Protein AF-A0A0C3QVL2-F1 (afdb_monomer)

Organism: NCBI:txid1051891

InterPro domains:
  IPR004648 Tetrapeptide transporter, OPT1/isp4 [PTHR22601] (5-66)

Mean predicted aligned error: 14.25 Å

Structure (mmCIF, N/CA/C/O backbone):
data_AF-A0A0C3QVL2-F1
#
_entry.id   AF-A0A0C3QVL2-F1
#
loop_
_atom_site.group_PDB
_atom_site.id
_atom_site.type_symbol
_atom_site.label_atom_id
_atom_site.label_alt_id
_atom_site.label_comp_id
_atom_site.label_asym_id
_atom_site.label_entity_id
_atom_site.label_seq_id
_atom_site.pdbx_PDB_ins_code
_atom_site.Cartn_x
_atom_site.Cartn_y
_atom_site.Cartn_z
_atom_site.occupancy
_atom_site.B_iso_or_equiv
_atom_site.auth_seq_id
_atom_site.auth_comp_id
_atom_site.auth_asym_id
_atom_site.auth_atom_id
_atom_site.pdbx_PDB_model_num
ATOM 1 N N . MET A 1 1 ? -33.557 8.847 3.460 1.00 53.81 1 MET A N 1
ATOM 2 C CA . MET A 1 1 ? -33.069 8.365 4.773 1.00 53.81 1 MET A CA 1
ATOM 3 C C . MET A 1 1 ? -31.733 7.666 4.539 1.00 53.81 1 MET A C 1
ATOM 5 O O . MET A 1 1 ? -31.732 6.706 3.779 1.00 53.81 1 MET A O 1
ATOM 9 N N . PRO A 1 2 ? -30.593 8.181 5.034 1.00 65.12 2 PRO A N 1
ATOM 10 C CA . PRO A 1 2 ? -29.285 7.711 4.580 1.00 65.12 2 PRO A CA 1
ATOM 11 C C . PRO A 1 2 ? -28.926 6.341 5.194 1.00 65.12 2 PRO A C 1
ATOM 13 O O . PRO A 1 2 ? -29.269 6.083 6.353 1.00 65.12 2 PRO A O 1
ATOM 16 N N . PRO A 1 3 ? -28.232 5.452 4.454 1.00 59.44 3 PRO A N 1
ATOM 17 C CA . PRO A 1 3 ? -27.949 4.081 4.878 1.00 59.44 3 PRO A CA 1
ATOM 18 C C . PRO A 1 3 ? -26.764 4.039 5.857 1.00 59.44 3 PRO A C 1
ATOM 20 O O . PRO A 1 3 ? -25.664 3.621 5.520 1.00 59.44 3 PRO A O 1
ATOM 23 N N . GLN A 1 4 ? -26.968 4.480 7.099 1.00 61.97 4 GLN A N 1
ATOM 24 C CA . GLN A 1 4 ? -25.941 4.439 8.160 1.00 61.97 4 GLN A CA 1
ATOM 25 C C . GLN A 1 4 ? -26.223 3.350 9.203 1.00 61.97 4 GLN A C 1
ATOM 27 O O . GLN A 1 4 ? -25.720 3.377 10.323 1.00 61.97 4 GLN A O 1
ATOM 32 N N . PHE A 1 5 ? -27.042 2.363 8.845 1.00 60.66 5 PHE A N 1
ATOM 33 C CA . PHE A 1 5 ? -27.597 1.410 9.802 1.00 60.66 5 PHE A CA 1
ATOM 34 C C . PHE A 1 5 ? -26.521 0.575 10.512 1.00 60.66 5 PHE A C 1
ATOM 36 O O . PHE A 1 5 ? -26.625 0.326 11.710 1.00 60.66 5 PHE A O 1
ATOM 43 N N . VAL A 1 6 ? -25.452 0.198 9.803 1.00 61.22 6 VAL A N 1
ATOM 44 C CA . VAL A 1 6 ? -24.370 -0.636 10.353 1.00 61.22 6 VAL A CA 1
ATOM 45 C C . VAL A 1 6 ? -23.466 0.158 11.305 1.00 61.22 6 VAL A C 1
ATOM 47 O O . VAL A 1 6 ? -23.178 -0.311 12.406 1.00 61.22 6 VAL A O 1
ATOM 50 N N . ARG A 1 7 ? -23.075 1.386 10.930 1.00 60.19 7 ARG A N 1
ATOM 51 C CA . ARG A 1 7 ? -22.202 2.256 11.743 1.00 60.19 7 ARG A CA 1
ATOM 52 C C . ARG A 1 7 ? -22.896 2.739 13.022 1.00 60.19 7 ARG A C 1
ATOM 54 O O . ARG A 1 7 ? -22.248 2.838 14.059 1.00 60.19 7 ARG A O 1
ATOM 61 N N . THR A 1 8 ? -24.206 2.984 12.969 1.00 64.50 8 THR A N 1
ATOM 62 C CA . THR A 1 8 ? -24.969 3.532 14.103 1.00 64.50 8 THR A CA 1
ATOM 63 C C . THR A 1 8 ? -25.512 2.451 15.046 1.00 64.50 8 THR A C 1
ATOM 65 O O . THR A 1 8 ? -25.617 2.698 16.243 1.00 64.50 8 THR A O 1
ATOM 68 N N . ARG A 1 9 ? -25.837 1.239 14.561 1.00 69.25 9 ARG A N 1
ATOM 69 C CA . ARG A 1 9 ? -26.440 0.187 15.413 1.00 69.25 9 ARG A CA 1
ATOM 70 C C . ARG A 1 9 ? -25.449 -0.751 16.092 1.00 69.25 9 ARG A C 1
ATOM 72 O O . ARG A 1 9 ? -25.780 -1.308 17.137 1.00 69.25 9 ARG A O 1
ATOM 79 N N . LYS A 1 10 ? -24.255 -0.951 15.530 1.00 71.94 10 LYS A N 1
ATOM 80 C CA . LYS A 1 10 ? -23.191 -1.769 16.143 1.00 71.94 10 LYS A CA 1
ATOM 81 C C . LYS A 1 10 ? -21.826 -1.074 16.009 1.00 71.94 10 LYS A C 1
ATOM 83 O O . LYS A 1 10 ? -20.924 -1.620 15.368 1.00 71.94 10 LYS A O 1
ATOM 88 N N . PRO A 1 11 ? -21.641 0.106 16.632 1.00 70.75 11 PRO A N 1
ATOM 89 C CA . PRO A 1 11 ? -20.423 0.901 16.476 1.00 70.75 11 PRO A CA 1
ATOM 90 C C . PRO A 1 11 ? -19.162 0.153 16.928 1.00 70.75 11 PRO A C 1
ATOM 92 O O . PRO A 1 11 ? -18.130 0.273 16.282 1.00 70.75 11 PRO A O 1
ATOM 95 N N . GLN A 1 12 ? -19.242 -0.681 17.973 1.00 76.12 12 GLN A N 1
ATOM 96 C CA . GLN A 1 12 ? -18.083 -1.447 18.451 1.00 76.12 12 GLN A CA 1
ATOM 97 C C . GLN A 1 12 ? -17.630 -2.545 17.482 1.00 76.12 12 GLN A C 1
ATOM 99 O O . GLN A 1 12 ? -16.433 -2.736 17.284 1.00 76.12 12 GLN A O 1
ATOM 104 N N . TRP A 1 13 ? -18.575 -3.247 16.848 1.00 80.56 13 TRP A N 1
ATOM 105 C CA . TRP A 1 13 ? -18.252 -4.240 15.822 1.00 80.56 13 TRP A CA 1
ATOM 106 C C . TRP A 1 13 ? -17.630 -3.537 14.613 1.00 80.56 13 TRP A C 1
ATOM 108 O O . TRP A 1 13 ? -16.528 -3.879 14.198 1.00 80.56 13 TRP A O 1
ATOM 118 N N . TRP A 1 14 ? -18.273 -2.474 14.124 1.00 81.94 14 TRP A N 1
ATOM 119 C CA . TRP A 1 14 ? -17.794 -1.709 12.974 1.00 81.94 14 TRP A CA 1
ATOM 120 C C . TRP A 1 14 ? -16.393 -1.114 13.195 1.00 81.94 14 TRP A C 1
ATOM 122 O O . TRP A 1 14 ? -15.543 -1.214 12.310 1.00 81.94 14 TRP A O 1
ATOM 132 N N . LEU A 1 15 ? -16.117 -0.552 14.377 1.00 82.81 15 LEU A N 1
ATOM 133 C CA . LEU A 1 15 ? -14.804 0.009 14.710 1.00 82.81 15 LEU A CA 1
ATOM 134 C C . LEU A 1 15 ? -13.711 -1.071 14.715 1.00 82.81 15 LEU A C 1
ATOM 136 O O . LEU A 1 15 ? -12.639 -0.857 14.157 1.00 82.81 15 LEU A O 1
ATOM 140 N N . LYS A 1 16 ? -13.997 -2.248 15.291 1.00 84.25 16 LYS A N 1
ATOM 141 C CA . LYS A 1 16 ? -13.034 -3.353 15.392 1.00 84.25 16 LYS A CA 1
ATOM 142 C C . LYS A 1 16 ? -12.566 -3.840 14.017 1.00 84.25 16 LYS A C 1
ATOM 144 O O . LYS A 1 16 ? -11.367 -3.999 13.811 1.00 84.25 16 LYS A O 1
ATOM 149 N N . TYR A 1 17 ? -13.488 -4.051 13.076 1.00 87.88 17 TYR A N 1
ATOM 150 C CA . TYR A 1 17 ? -13.124 -4.529 11.735 1.00 87.88 17 TYR A CA 1
ATOM 151 C C . TYR A 1 17 ? -12.435 -3.458 10.892 1.00 87.88 17 TYR A C 1
ATOM 153 O O . TYR A 1 17 ? -11.465 -3.773 10.211 1.00 87.88 17 TYR A O 1
ATOM 161 N N . ASN A 1 18 ? -12.874 -2.197 10.963 1.00 88.31 18 ASN A N 1
ATOM 162 C CA . ASN A 1 18 ? -12.207 -1.123 10.221 1.00 88.31 18 ASN A CA 1
ATOM 163 C C . ASN A 1 18 ? -10.793 -0.850 10.733 1.00 88.31 18 ASN A C 1
ATOM 165 O O . ASN A 1 18 ? -9.905 -0.596 9.926 1.00 88.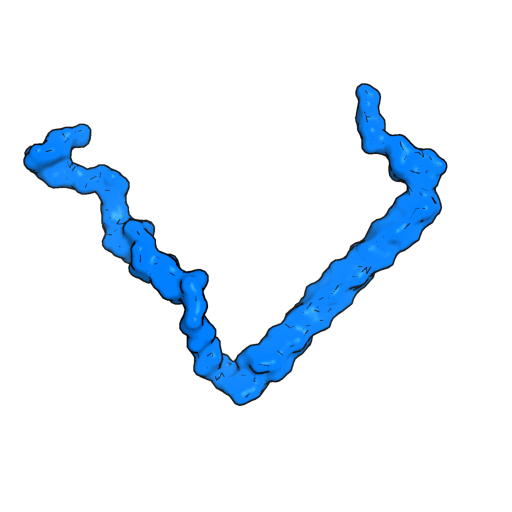31 18 ASN A O 1
ATOM 169 N N . TYR A 1 19 ? -10.567 -0.946 12.045 1.00 90.38 19 TYR A N 1
ATOM 170 C CA . TYR A 1 19 ? -9.228 -0.811 12.612 1.00 90.38 19 TYR A CA 1
ATOM 171 C C . TYR A 1 19 ? -8.288 -1.898 12.080 1.00 90.38 19 TYR A C 1
ATOM 173 O O . TYR A 1 19 ? -7.241 -1.584 11.523 1.00 90.38 19 TYR A O 1
ATOM 181 N N . ILE A 1 20 ? -8.704 -3.167 12.153 1.00 92.50 20 ILE A N 1
ATOM 182 C CA . ILE A 1 20 ? -7.893 -4.295 11.671 1.00 92.50 20 ILE A CA 1
ATOM 183 C C . ILE A 1 20 ? -7.657 -4.200 10.158 1.00 92.50 20 ILE A C 1
ATOM 185 O O . ILE A 1 20 ? -6.536 -4.420 9.714 1.00 92.50 20 ILE A O 1
ATOM 189 N N . LEU A 1 21 ? -8.676 -3.841 9.370 1.00 91.50 21 LEU A N 1
ATOM 190 C CA . LEU A 1 21 ? -8.548 -3.664 7.920 1.00 91.50 21 LEU A CA 1
ATOM 191 C C . LEU A 1 21 ? -7.558 -2.547 7.574 1.00 91.50 21 LEU A C 1
ATOM 193 O O . LEU A 1 21 ? -6.696 -2.736 6.722 1.00 91.50 21 LEU A O 1
ATOM 197 N N . SER A 1 22 ? -7.668 -1.398 8.242 1.00 92.50 22 SER A N 1
ATOM 198 C CA . SER A 1 22 ? -6.768 -0.268 8.019 1.00 92.50 22 SER A CA 1
ATOM 199 C C . SER A 1 22 ? -5.328 -0.628 8.384 1.00 92.50 22 SER A C 1
ATOM 201 O O . SER A 1 22 ? -4.416 -0.321 7.621 1.00 92.50 22 SER A O 1
ATOM 203 N N . SER A 1 23 ? -5.116 -1.311 9.514 1.00 92.38 23 SER A N 1
ATOM 204 C CA . SER A 1 23 ? -3.788 -1.782 9.925 1.00 92.38 23 SER A CA 1
ATOM 205 C C . SER A 1 23 ? -3.226 -2.839 8.971 1.00 92.38 23 SER A C 1
ATOM 207 O O . SER A 1 23 ? -2.036 -2.817 8.666 1.00 92.38 23 SER A O 1
ATOM 209 N N . ALA A 1 24 ? -4.066 -3.751 8.475 1.00 95.56 24 ALA A N 1
ATOM 210 C CA . ALA A 1 24 ? -3.676 -4.767 7.500 1.00 95.56 24 ALA A CA 1
ATOM 211 C C . ALA A 1 24 ? -3.323 -4.161 6.134 1.00 95.56 24 ALA A C 1
ATOM 213 O O . ALA A 1 24 ? -2.412 -4.649 5.471 1.00 95.56 24 ALA A O 1
ATOM 214 N N . LEU A 1 25 ? -4.010 -3.094 5.717 1.00 95.50 25 LEU A N 1
ATOM 215 C CA . LEU A 1 25 ? -3.706 -2.392 4.472 1.00 95.50 25 LEU A CA 1
ATOM 216 C C . LEU A 1 25 ? -2.325 -1.729 4.537 1.00 95.50 25 LEU A C 1
ATOM 218 O O . LEU A 1 25 ? -1.526 -1.917 3.627 1.00 95.50 25 LEU A O 1
ATOM 222 N N . ASP A 1 26 ? -2.034 -1.009 5.621 1.00 96.38 26 ASP A N 1
ATOM 223 C CA . ASP A 1 26 ? -0.760 -0.301 5.799 1.00 96.38 26 ASP A CA 1
ATOM 224 C C . ASP A 1 26 ? 0.429 -1.262 5.984 1.00 96.38 26 ASP A C 1
ATOM 226 O O . ASP A 1 26 ? 1.484 -1.124 5.372 1.00 96.38 26 ASP A O 1
ATOM 230 N N . THR A 1 27 ? 0.249 -2.329 6.764 1.00 96.00 27 THR A N 1
ATOM 231 C CA . THR A 1 27 ? 1.295 -3.359 6.891 1.00 96.00 27 THR A CA 1
ATOM 232 C C . THR A 1 27 ? 1.462 -4.179 5.610 1.00 96.00 27 THR A C 1
ATOM 234 O O . THR A 1 27 ? 2.585 -4.549 5.269 1.00 96.00 27 THR A O 1
ATOM 237 N N . GLY A 1 28 ? 0.380 -4.431 4.867 1.00 95.12 28 GLY A N 1
ATOM 238 C CA . GLY A 1 28 ? 0.404 -5.146 3.592 1.00 95.12 28 GLY A CA 1
ATOM 239 C C . GLY A 1 28 ? 1.117 -4.380 2.476 1.00 95.12 28 GLY A C 1
ATOM 240 O O . GLY A 1 28 ? 1.863 -4.990 1.707 1.00 95.12 28 GLY A O 1
ATOM 241 N N . THR A 1 29 ? 0.958 -3.055 2.402 1.00 95.19 29 THR A N 1
ATOM 242 C CA . THR A 1 29 ? 1.703 -2.219 1.444 1.00 95.19 29 THR A CA 1
ATOM 243 C C . THR A 1 29 ? 3.195 -2.224 1.760 1.00 95.19 29 THR A C 1
ATOM 245 O O . THR A 1 29 ? 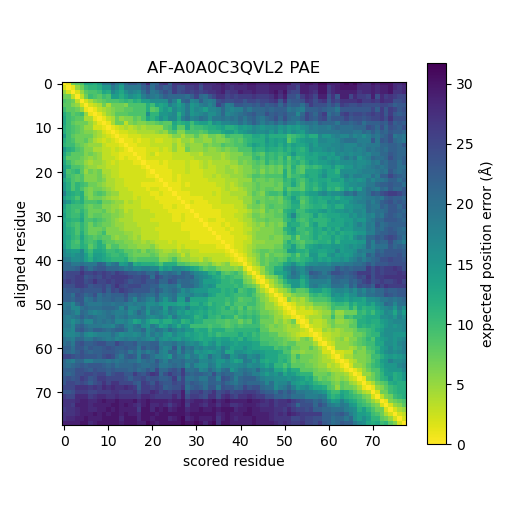3.998 -2.450 0.855 1.00 95.19 29 THR A O 1
ATOM 248 N N . ILE A 1 30 ? 3.576 -2.068 3.033 1.00 95.94 30 ILE A N 1
ATOM 249 C CA . ILE A 1 30 ? 4.980 -2.125 3.465 1.00 95.94 30 ILE A CA 1
ATOM 250 C C . ILE A 1 30 ? 5.588 -3.496 3.142 1.00 95.94 30 ILE A C 1
ATOM 252 O O . ILE A 1 30 ? 6.676 -3.565 2.570 1.00 95.94 30 ILE A O 1
ATOM 256 N N . PHE A 1 31 ? 4.875 -4.589 3.429 1.00 95.75 31 PHE A N 1
ATOM 257 C CA . PHE A 1 31 ? 5.317 -5.935 3.056 1.00 95.75 31 PHE A CA 1
ATOM 258 C C . PHE A 1 31 ? 5.493 -6.085 1.543 1.00 95.75 31 PHE A C 1
ATOM 260 O O . PHE A 1 31 ? 6.517 -6.601 1.100 1.00 95.75 31 PHE A O 1
ATOM 267 N N . GLY A 1 32 ? 4.538 -5.608 0.741 1.00 94.31 32 GLY A N 1
ATOM 268 C CA . GLY A 1 32 ? 4.633 -5.638 -0.718 1.00 94.31 32 GLY A CA 1
ATOM 269 C C . GLY A 1 32 ? 5.850 -4.876 -1.243 1.00 94.31 32 GLY A C 1
ATOM 270 O O . GLY A 1 32 ? 6.574 -5.389 -2.095 1.00 94.31 32 GLY A O 1
ATOM 271 N N . ILE A 1 33 ? 6.125 -3.694 -0.686 1.00 93.56 33 ILE A N 1
ATOM 272 C CA . ILE A 1 33 ? 7.299 -2.883 -1.034 1.00 93.56 33 ILE A CA 1
ATOM 273 C C . ILE A 1 33 ? 8.595 -3.625 -0.695 1.00 93.56 33 ILE A C 1
ATOM 275 O O . ILE A 1 33 ? 9.500 -3.664 -1.526 1.00 93.56 33 ILE A O 1
ATOM 279 N N . ILE A 1 34 ? 8.683 -4.242 0.488 1.00 93.12 34 ILE A N 1
ATOM 280 C CA . ILE A 1 34 ? 9.856 -5.028 0.902 1.00 93.12 34 ILE A CA 1
ATOM 281 C C . ILE A 1 34 ? 10.057 -6.233 -0.021 1.00 93.12 34 ILE A C 1
ATOM 283 O O . ILE A 1 34 ? 11.173 -6.518 -0.442 1.00 93.12 34 ILE A O 1
ATOM 287 N N . LEU A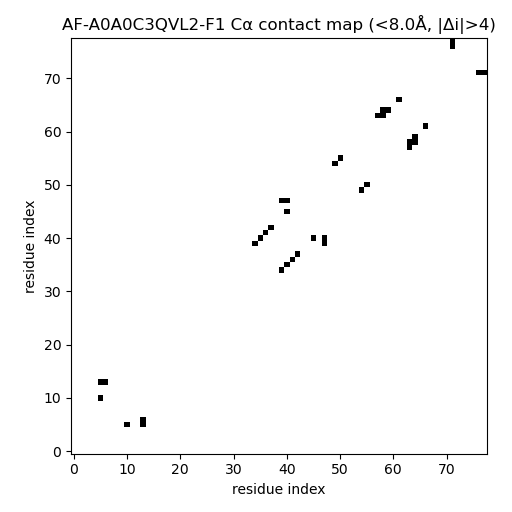 1 35 ? 8.987 -6.945 -0.373 1.00 90.44 35 LEU A N 1
ATOM 288 C CA . LEU A 1 35 ? 9.086 -8.083 -1.285 1.00 90.44 35 LEU A CA 1
ATOM 289 C C . LEU A 1 35 ? 9.562 -7.627 -2.670 1.00 90.44 35 LEU A C 1
ATOM 291 O O . LEU A 1 35 ? 10.505 -8.190 -3.217 1.00 90.44 35 LEU A O 1
ATOM 295 N N . VAL A 1 36 ? 8.972 -6.573 -3.225 1.00 87.38 36 VAL A N 1
ATOM 296 C CA . VAL A 1 36 ? 9.401 -6.028 -4.518 1.00 87.38 36 VAL A CA 1
ATOM 297 C C . VAL A 1 36 ? 10.861 -5.560 -4.464 1.00 87.38 36 VAL A C 1
ATOM 299 O O . VAL A 1 36 ? 11.631 -5.861 -5.377 1.00 87.38 36 VAL A O 1
ATOM 302 N N . SER A 1 37 ? 11.284 -4.883 -3.393 1.00 82.62 37 SER A N 1
ATOM 303 C CA . SER A 1 37 ? 12.668 -4.417 -3.256 1.00 82.62 37 SER A CA 1
ATOM 304 C C . SER A 1 37 ? 13.667 -5.569 -3.143 1.00 82.62 37 SER A C 1
ATOM 306 O O . SER A 1 37 ? 14.700 -5.541 -3.812 1.00 82.62 37 SER A O 1
ATOM 308 N N . LEU A 1 38 ? 13.340 -6.618 -2.389 1.00 82.19 38 LEU A N 1
ATOM 309 C CA . LEU A 1 38 ? 14.213 -7.776 -2.205 1.00 82.19 38 LEU A CA 1
ATOM 310 C C . LEU A 1 38 ? 14.253 -8.715 -3.414 1.00 82.19 38 LEU A C 1
ATOM 312 O O . LEU A 1 38 ? 15.313 -9.257 -3.708 1.00 82.19 38 LEU A O 1
ATOM 316 N N . TYR A 1 39 ? 13.134 -8.934 -4.108 1.00 76.94 39 TYR A N 1
ATOM 317 C CA . TYR A 1 39 ? 13.062 -9.913 -5.201 1.00 76.94 39 TYR A CA 1
ATOM 318 C C . TYR A 1 39 ? 13.307 -9.313 -6.586 1.00 76.94 39 TYR A C 1
ATOM 320 O O . TYR A 1 39 ? 13.778 -10.022 -7.474 1.00 76.94 39 TYR A O 1
ATOM 328 N N . ILE A 1 40 ? 12.989 -8.034 -6.794 1.00 75.25 40 ILE A N 1
ATOM 329 C CA . ILE A 1 40 ? 13.114 -7.388 -8.108 1.00 75.25 40 ILE A CA 1
ATOM 330 C C . ILE A 1 40 ? 14.310 -6.436 -8.130 1.00 75.25 40 ILE A C 1
ATOM 332 O O . ILE A 1 40 ? 15.116 -6.501 -9.052 1.00 75.25 40 ILE A O 1
ATOM 336 N N . TYR A 1 41 ? 14.474 -5.573 -7.126 1.00 71.12 41 TYR A N 1
ATOM 337 C CA . TYR A 1 41 ? 15.520 -4.543 -7.176 1.00 71.12 41 TYR A CA 1
ATOM 338 C C . TYR A 1 41 ? 16.898 -5.033 -6.701 1.00 71.12 41 TYR A C 1
ATOM 340 O O . TYR A 1 41 ? 17.900 -4.731 -7.348 1.00 71.12 41 TYR A O 1
ATOM 348 N N . LEU A 1 42 ? 16.960 -5.812 -5.616 1.00 69.06 42 LEU A N 1
ATOM 349 C CA . LEU A 1 42 ? 18.218 -6.256 -5.004 1.00 69.06 42 LEU A CA 1
ATOM 350 C C . LEU A 1 42 ? 19.052 -7.250 -5.848 1.00 69.06 42 LEU A C 1
ATOM 352 O O . LEU A 1 42 ? 20.262 -7.058 -5.934 1.00 69.06 42 LEU A O 1
ATOM 356 N N . PRO A 1 43 ? 18.494 -8.295 -6.494 1.00 64.12 43 PRO A N 1
ATOM 357 C CA . PRO A 1 43 ? 19.316 -9.349 -7.097 1.00 64.12 43 PRO A CA 1
ATOM 358 C C . PRO A 1 43 ? 19.914 -8.991 -8.465 1.00 64.12 43 PRO A C 1
ATOM 360 O O . PRO A 1 43 ? 20.663 -9.793 -9.018 1.00 64.12 43 PRO A O 1
ATOM 363 N N . LYS A 1 44 ? 19.572 -7.839 -9.058 1.00 57.69 44 LYS A N 1
ATOM 364 C CA . LYS A 1 44 ? 19.960 -7.516 -10.443 1.00 57.69 44 LYS A CA 1
ATOM 365 C C . LYS A 1 44 ? 20.346 -6.056 -10.686 1.00 57.69 44 LYS A C 1
ATOM 367 O O . LYS A 1 44 ? 20.272 -5.619 -11.831 1.00 57.69 44 LYS A O 1
ATOM 372 N N . GLU A 1 45 ? 20.715 -5.311 -9.639 1.00 57.62 45 GLU A N 1
ATOM 373 C CA . GLU A 1 45 ? 21.192 -3.914 -9.724 1.00 57.62 45 GLU A CA 1
ATOM 374 C C . GLU A 1 45 ? 20.439 -3.071 -10.776 1.00 57.62 45 GLU A C 1
ATOM 376 O O . GLU A 1 45 ? 21.025 -2.468 -11.670 1.00 57.62 45 GLU A O 1
ATOM 381 N N . GLY A 1 46 ? 19.102 -3.110 -10.751 1.00 58.88 46 GLY A N 1
ATOM 382 C CA . GLY A 1 46 ? 18.268 -2.313 -11.662 1.00 58.88 46 GLY A CA 1
ATOM 383 C C . GLY A 1 46 ? 18.231 -2.747 -13.140 1.00 58.88 46 GLY A C 1
ATOM 384 O O . GLY A 1 46 ? 17.602 -2.061 -13.939 1.00 58.88 46 GLY A O 1
ATOM 385 N N . THR A 1 47 ? 18.818 -3.887 -13.523 1.00 57.41 47 THR A N 1
ATOM 386 C CA . THR A 1 47 ? 18.889 -4.362 -14.928 1.00 57.41 47 THR A CA 1
ATOM 387 C C . THR A 1 47 ? 17.789 -5.385 -15.283 1.00 57.41 47 THR A C 1
ATOM 389 O O . THR A 1 47 ? 17.882 -6.124 -16.264 1.00 57.41 47 THR A O 1
ATOM 392 N N . LEU A 1 48 ? 16.718 -5.484 -14.487 1.00 58.81 48 LEU A N 1
ATOM 393 C CA . LEU A 1 48 ? 15.531 -6.270 -14.851 1.00 58.81 48 LEU A CA 1
ATOM 394 C C . LEU A 1 48 ? 14.611 -5.442 -15.742 1.00 58.81 48 LEU A C 1
ATOM 396 O O . LEU A 1 48 ? 13.633 -4.853 -15.287 1.00 58.81 48 LEU A O 1
ATOM 400 N N . THR A 1 49 ? 14.900 -5.441 -17.038 1.00 64.12 49 THR A N 1
ATOM 401 C CA . THR A 1 49 ? 13.932 -5.014 -18.046 1.00 64.12 49 THR A CA 1
ATOM 402 C C . THR A 1 49 ? 12.864 -6.099 -18.176 1.00 64.12 49 THR A C 1
ATOM 404 O O . THR A 1 49 ? 12.988 -7.074 -18.916 1.00 64.12 49 THR A O 1
ATOM 407 N N . LEU A 1 50 ? 11.805 -5.970 -17.381 1.00 64.94 50 LEU A N 1
ATOM 408 C CA . LEU A 1 50 ? 10.647 -6.853 -17.462 1.00 64.94 50 LEU A CA 1
ATOM 409 C C . LEU A 1 50 ? 9.958 -6.573 -18.806 1.00 64.94 50 LEU A C 1
ATOM 411 O O . LEU A 1 50 ? 9.365 -5.513 -18.992 1.00 64.94 50 LEU A O 1
ATOM 415 N N . ASN A 1 51 ? 10.094 -7.469 -19.784 1.00 67.31 51 ASN A N 1
ATOM 416 C CA . ASN A 1 51 ? 9.418 -7.318 -21.070 1.00 67.31 51 ASN A CA 1
ATOM 417 C C . ASN A 1 51 ? 7.970 -7.805 -20.920 1.00 67.31 51 ASN A C 1
ATOM 419 O O . ASN A 1 51 ? 7.689 -8.995 -21.044 1.00 67.31 51 ASN A O 1
ATOM 423 N N . TRP A 1 52 ? 7.068 -6.888 -20.567 1.00 69.50 52 TRP A N 1
ATOM 424 C CA . TRP A 1 52 ? 5.634 -7.141 -20.430 1.00 69.50 52 TRP A CA 1
ATOM 425 C C . TRP A 1 52 ? 4.838 -6.113 -21.235 1.00 69.50 52 TRP A C 1
ATOM 427 O O . TRP A 1 52 ? 5.352 -5.051 -21.596 1.00 69.50 52 TRP A O 1
ATOM 437 N N . TRP A 1 53 ? 3.570 -6.428 -21.501 1.00 71.25 53 TRP A N 1
ATOM 438 C CA . TRP A 1 53 ? 2.675 -5.617 -22.331 1.00 71.25 53 TRP A CA 1
ATOM 439 C C . TRP A 1 53 ? 2.681 -4.129 -21.924 1.00 71.25 53 TRP A C 1
ATOM 441 O O . TRP A 1 53 ? 2.912 -3.267 -22.764 1.00 71.25 53 TRP A O 1
ATOM 451 N N . GLY A 1 54 ? 2.586 -3.801 -20.632 1.00 70.00 54 GLY A N 1
ATOM 452 C CA . GLY A 1 54 ? 2.577 -2.403 -20.178 1.00 70.00 54 GLY A CA 1
ATOM 453 C C . GLY A 1 54 ? 3.875 -1.617 -20.413 1.00 70.00 54 GLY A C 1
ATOM 454 O O . GLY A 1 54 ? 3.816 -0.401 -20.565 1.00 70.00 54 GLY A O 1
ATOM 455 N N . ASN A 1 55 ? 5.033 -2.277 -20.527 1.00 76.50 55 ASN A N 1
ATOM 456 C CA . ASN A 1 55 ? 6.297 -1.598 -20.846 1.00 76.50 55 ASN A CA 1
ATOM 457 C C . ASN A 1 55 ? 6.463 -1.293 -22.344 1.00 76.50 55 ASN A C 1
ATOM 459 O O . ASN A 1 55 ? 7.273 -0.438 -22.691 1.00 76.50 55 ASN A O 1
ATOM 463 N N . THR A 1 56 ? 5.724 -1.978 -23.222 1.00 74.25 56 THR A N 1
ATOM 464 C CA . THR A 1 56 ? 5.887 -1.889 -24.687 1.00 74.25 56 THR A CA 1
ATOM 465 C C . THR A 1 56 ? 4.737 -1.161 -25.378 1.00 74.25 56 THR A C 1
ATOM 467 O O . THR A 1 56 ? 4.920 -0.583 -26.445 1.00 74.25 56 THR A O 1
ATOM 470 N N . VAL A 1 57 ? 3.548 -1.153 -24.776 1.00 76.00 57 VAL A N 1
ATOM 471 C CA . VAL A 1 57 ? 2.331 -0.651 -25.432 1.00 76.00 57 VAL A CA 1
ATOM 472 C C . VAL A 1 57 ? 2.321 0.853 -25.599 1.00 76.00 57 VAL A C 1
ATOM 474 O O . VAL A 1 57 ? 1.894 1.321 -26.644 1.00 76.00 57 VAL A O 1
ATOM 477 N N . TRP A 1 58 ? 2.851 1.607 -24.635 1.00 69.00 58 TRP A N 1
ATOM 478 C CA . TRP A 1 58 ? 2.891 3.066 -24.737 1.00 69.00 58 TRP A CA 1
ATOM 479 C C . TRP A 1 58 ? 3.693 3.554 -25.953 1.00 69.00 58 TRP A C 1
ATOM 481 O O . TRP A 1 58 ? 3.416 4.637 -26.445 1.00 69.00 58 TRP A O 1
ATOM 491 N N . GLN A 1 59 ? 4.642 2.761 -26.468 1.00 72.50 59 GLN A N 1
ATOM 492 C CA . GLN A 1 59 ? 5.424 3.102 -27.663 1.00 72.50 59 GLN A CA 1
ATOM 493 C C . GLN A 1 59 ? 4.668 2.828 -28.970 1.00 72.50 59 GLN A C 1
ATOM 495 O O . GLN A 1 59 ? 4.944 3.466 -29.979 1.00 72.50 59 GLN A O 1
ATOM 500 N N . ASN A 1 60 ? 3.709 1.897 -28.955 1.00 71.69 60 ASN A N 1
ATOM 501 C CA . ASN A 1 60 ? 2.935 1.478 -30.128 1.00 71.69 60 ASN A CA 1
ATOM 502 C C . ASN A 1 60 ? 1.550 2.148 -30.195 1.00 71.69 60 ASN A C 1
ATOM 504 O O . ASN A 1 60 ? 0.661 1.661 -30.893 1.00 71.69 60 ASN A O 1
ATOM 508 N N . THR A 1 61 ? 1.342 3.239 -29.456 1.00 68.81 61 THR A N 1
ATOM 509 C CA . THR A 1 61 ? 0.081 3.992 -29.452 1.00 68.81 61 THR A CA 1
ATOM 510 C C . THR A 1 61 ? 0.198 5.229 -30.340 1.00 68.81 61 THR A C 1
ATOM 512 O O . THR A 1 61 ? 1.251 5.865 -30.402 1.00 68.81 61 THR A O 1
ATOM 515 N N . ALA A 1 62 ? -0.904 5.601 -31.000 1.00 64.44 62 ALA A N 1
ATOM 516 C CA . ALA A 1 62 ? -1.000 6.795 -31.846 1.00 64.44 62 ALA A CA 1
ATOM 517 C C . ALA A 1 62 ? -0.545 8.084 -31.129 1.00 64.44 62 ALA A C 1
ATOM 519 O O . ALA A 1 62 ? 0.081 8.939 -31.754 1.00 64.44 62 ALA A O 1
ATOM 520 N N . ASP A 1 63 ? -0.767 8.165 -29.811 1.00 68.44 63 ASP A N 1
ATOM 521 C CA . ASP A 1 63 ? -0.321 9.264 -28.946 1.00 68.44 63 ASP A CA 1
ATOM 522 C C . ASP A 1 63 ? 1.211 9.418 -28.923 1.00 68.44 63 ASP A C 1
ATOM 524 O O . ASP A 1 63 ? 1.728 10.532 -28.955 1.00 68.44 63 ASP A O 1
ATOM 528 N N . ALA A 1 64 ? 1.954 8.304 -28.901 1.00 68.69 64 ALA A N 1
ATOM 529 C CA . ALA A 1 64 ? 3.418 8.309 -28.907 1.00 68.69 64 ALA A CA 1
ATOM 530 C C . ALA A 1 64 ? 4.001 8.501 -30.312 1.00 68.69 64 ALA A C 1
ATOM 532 O O . ALA A 1 64 ? 5.071 9.087 -30.461 1.00 68.69 64 ALA A O 1
ATOM 533 N N . ALA A 1 65 ? 3.282 8.052 -31.342 1.00 71.69 65 ALA A N 1
ATOM 534 C CA . ALA A 1 65 ? 3.635 8.287 -32.738 1.00 71.69 65 ALA A CA 1
ATOM 535 C C . ALA A 1 65 ? 3.298 9.716 -33.218 1.00 71.69 65 ALA A C 1
ATOM 537 O O . ALA A 1 65 ? 3.590 10.054 -34.364 1.00 71.69 65 ALA A O 1
ATOM 538 N N . GLY A 1 66 ? 2.694 10.558 -32.365 1.00 68.62 66 GLY A N 1
ATOM 539 C CA . GLY A 1 66 ? 2.336 11.941 -32.696 1.00 68.62 66 GLY A CA 1
ATOM 540 C C . GLY A 1 66 ? 1.311 12.046 -33.827 1.00 68.62 66 GLY A C 1
ATOM 541 O 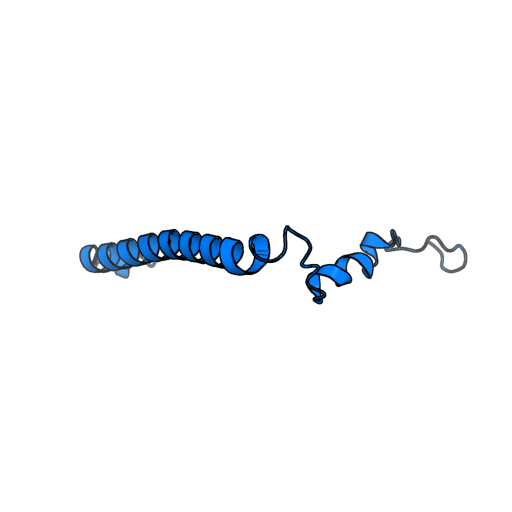O . GLY A 1 66 ? 1.270 13.054 -34.532 1.00 68.62 66 GLY A O 1
ATOM 542 N N . VAL A 1 67 ? 0.514 10.995 -34.037 1.00 69.75 67 VAL A N 1
ATOM 543 C CA . VAL A 1 67 ? -0.454 10.942 -35.132 1.00 69.75 67 VAL A CA 1
ATOM 544 C C . VAL A 1 67 ? -1.648 11.813 -34.758 1.00 69.75 67 VAL A C 1
ATOM 546 O O . VAL A 1 67 ? -2.309 11.584 -33.746 1.00 69.75 67 VAL A O 1
ATOM 549 N N . ALA A 1 68 ? -1.917 12.834 -35.572 1.00 65.88 68 ALA A N 1
ATOM 550 C CA . ALA A 1 68 ? -3.088 13.680 -35.402 1.00 65.88 68 ALA A CA 1
ATOM 551 C C . ALA A 1 68 ? -4.366 12.844 -35.566 1.00 65.88 68 ALA A C 1
ATOM 553 O O . ALA A 1 68 ? -4.483 12.062 -36.508 1.00 65.88 68 ALA A O 1
ATOM 554 N N . TYR A 1 69 ? -5.336 13.034 -34.666 1.00 65.88 69 TYR A N 1
ATOM 555 C CA . TYR A 1 69 ? -6.634 12.352 -34.741 1.00 65.88 69 TYR A CA 1
ATOM 556 C C . TYR A 1 69 ? -7.366 12.641 -36.06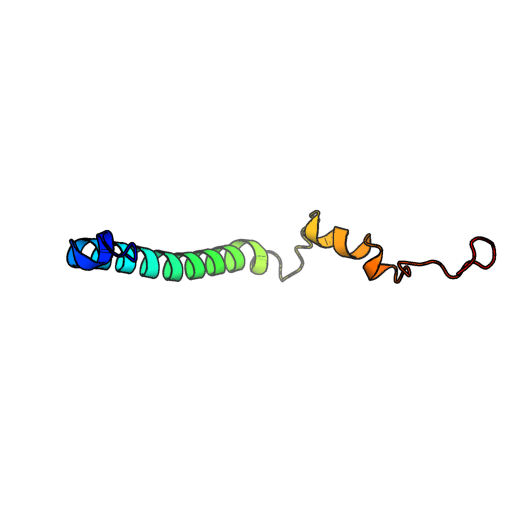7 1.00 65.88 69 TYR A C 1
ATOM 558 O O . TYR A 1 69 ? -8.017 11.751 -36.604 1.00 65.88 69 TYR A O 1
ATOM 566 N N . ASN A 1 70 ? -7.183 13.849 -36.620 1.00 66.62 70 ASN A N 1
ATOM 567 C CA . ASN A 1 70 ? -7.567 14.199 -37.987 1.00 66.62 70 ASN A CA 1
ATOM 568 C C . ASN A 1 70 ? -6.306 14.378 -38.853 1.00 66.62 70 ASN A C 1
ATOM 570 O O . ASN A 1 70 ? -5.558 15.335 -38.624 1.00 66.62 70 ASN A O 1
ATOM 574 N N . PRO A 1 71 ? -6.053 13.512 -39.848 1.00 62.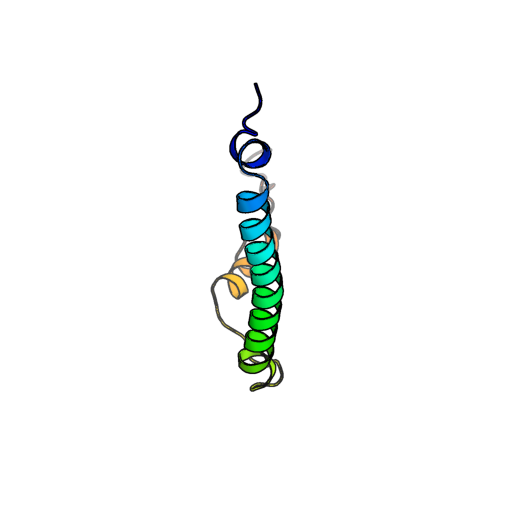84 71 PRO A N 1
ATOM 575 C CA . PRO A 1 71 ? -5.046 13.786 -40.867 1.00 62.84 71 PRO A CA 1
ATOM 576 C C . PRO A 1 71 ? -5.497 14.987 -41.713 1.00 62.84 71 PRO A C 1
ATOM 578 O O . PRO A 1 71 ? -6.586 14.973 -42.272 1.00 62.84 71 PRO A O 1
ATOM 581 N N . THR A 1 72 ? -4.669 16.029 -41.837 1.00 61.28 72 THR A N 1
ATOM 582 C CA . THR A 1 72 ? -4.941 17.194 -42.709 1.00 61.28 72 THR A CA 1
ATOM 583 C C . THR A 1 72 ? -4.610 16.903 -44.177 1.00 61.28 72 THR A C 1
ATOM 585 O O . THR A 1 72 ? -4.050 17.748 -44.875 1.00 61.28 72 THR A O 1
ATOM 588 N N . ASP A 1 73 ? -4.874 15.679 -44.620 1.00 60.22 73 ASP A N 1
ATOM 589 C CA . ASP A 1 73 ? -4.689 15.273 -46.006 1.00 60.22 73 ASP A CA 1
ATOM 590 C C . ASP A 1 73 ? -5.653 16.085 -46.906 1.00 60.22 73 ASP A C 1
ATOM 592 O O . ASP A 1 73 ? -6.865 16.051 -46.682 1.00 60.22 73 ASP A O 1
ATOM 596 N N . PRO A 1 74 ? -5.152 16.838 -47.907 1.00 6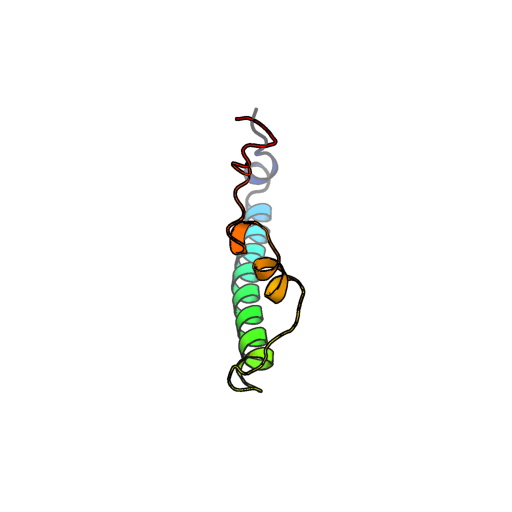4.00 74 PRO A N 1
ATOM 597 C CA . PRO A 1 74 ? -5.994 17.592 -48.835 1.00 64.00 74 PRO A CA 1
ATOM 598 C C . PRO A 1 74 ? -6.896 16.727 -49.744 1.00 64.00 74 PRO A C 1
ATOM 600 O O . PRO A 1 74 ? -7.798 17.291 -50.364 1.00 64.0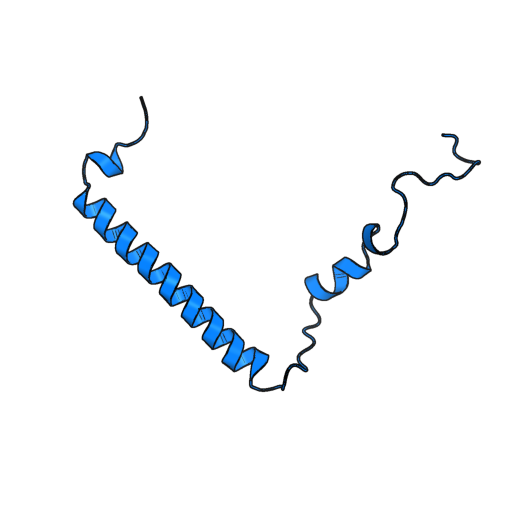0 74 PRO A O 1
ATOM 603 N N . ASP A 1 75 ? -6.715 15.404 -49.810 1.00 67.06 75 ASP A N 1
ATOM 604 C CA . ASP A 1 75 ? -7.574 14.463 -50.550 1.00 67.06 75 ASP A CA 1
ATOM 605 C C . ASP A 1 75 ? -8.788 13.958 -49.734 1.00 67.06 75 ASP A C 1
ATOM 607 O O . ASP A 1 75 ? -9.704 13.344 -50.290 1.00 67.06 75 ASP A O 1
ATOM 611 N N . ILE A 1 76 ? -8.866 14.273 -48.435 1.00 62.00 76 ILE A N 1
ATOM 612 C CA . ILE A 1 76 ? -10.036 14.034 -47.572 1.00 62.00 76 ILE A CA 1
ATOM 613 C C . ILE A 1 76 ? -10.365 15.320 -46.800 1.00 62.00 76 ILE A C 1
ATOM 615 O O . ILE A 1 76 ? -9.955 15.518 -45.66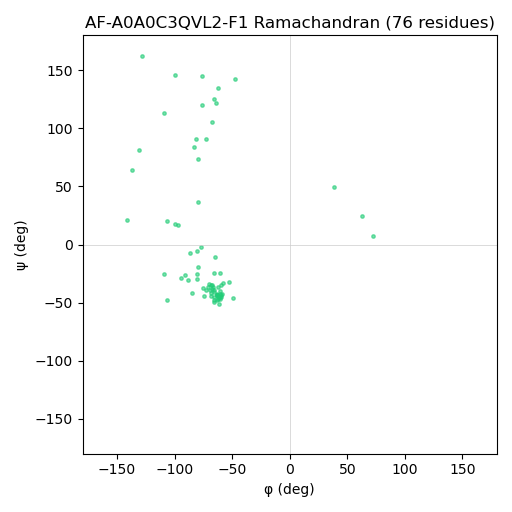5 1.00 62.00 76 ILE A O 1
ATOM 619 N N . GLY A 1 77 ? -11.068 16.236 -47.472 1.00 52.75 77 GLY A N 1
ATOM 620 C CA . GLY A 1 77 ? -11.308 17.611 -47.018 1.00 52.75 77 GLY A CA 1
ATOM 621 C C . GLY A 1 77 ? -11.777 17.791 -45.562 1.00 52.75 77 GLY A C 1
ATOM 622 O O . GLY A 1 77 ? -12.600 17.019 -45.082 1.00 52.75 77 GLY A O 1
ATOM 623 N N . PHE A 1 78 ? -11.247 18.871 -44.962 1.00 55.28 78 PHE A N 1
ATOM 624 C CA . PHE A 1 78 ? -11.504 19.527 -43.660 1.00 55.28 78 PHE A CA 1
ATOM 625 C C . PHE A 1 78 ? -12.031 18.682 -42.488 1.00 55.28 78 PHE A C 1
ATOM 627 O O . PHE A 1 78 ? -13.238 18.353 -42.475 1.00 55.28 78 PHE A O 1
#

Foldseek 3Di:
DDPCCCCPVCVPVVVVVVVVVVVCVVVVVVVVVVCCCVPPCPPPVPPPPPPDCVVCVVCVDCVNVVNDPDDPPPVDHD

Radius of gyration: 25.26 Å; Cα contacts (8 Å, |Δi|>4): 19; chains: 1; bounding box: 54×29×69 Å

Sequence (78 aa):
MPPQFVRTRKPQWWLKYNYILSSALDTGTIFGIILVSLYIYLPKEGTLTLNWWGNTVWQNTADAAGVAYNPTDPDIGF

pLDDT: mean 74.2, std 12.91, range [52.75, 96.38]

Solvent-accessible surface area (backbone atoms only — not comparable to full-atom values): 4958 Å² total; per-residue (Å²): 133,82,94,49,64,62,62,72,74,40,45,69,62,49,50,55,54,52,50,53,51,54,52,49,52,58,53,47,52,53,50,50,51,52,50,47,43,58,71,57,42,61,80,45,80,74,67,74,78,72,90,45,70,82,77,53,48,65,69,75,32,55,80,64,67,68,56,60,96,69,70,88,48,84,91,58,71,135

Secondary structure (DSSP, 8-state):
----HHHHH-HHHHHHHHHHHHHHHHHHHHHHHHHHIIIIIGGGTT------HHHHHGGGSTTTTT--SS---TTS--